Protein AF-A0A3A4QVK7-F1 (afdb_monomer_lite)

pLDDT: mean 78.07, std 8.43, range [49.94, 90.62]

Sequence (142 aa):
MSSNQKKLEADNVTIEERYRFVTSQLSYFNEKTIEAFNLYIKLITAIAGGVIWLRLQIDWGTVWIQIRGIVVALILLVGFASILLVIFNLSSWWGFRKAESFLLKGKIPPPVFPKSARQELLIMLVIATSAIGASILVWNLK

Radius of gyration: 23.12 Å; chains: 1; bounding box: 49×28×76 Å

Secondary structure (DSSP, 8-state):
--HHHHHHHHHHHHHHHHHHHHHHHHHHHHHHHHHHHHHHHHHHHHHHHHHHHHHHHS-HHHHHHHHHHHHHHHHHHHHHHHHHHHHHHHHHHHHHHHHHHHHTTT-PPP----HHHHHHHHHHHHHHHHHHHHHHHHHS--

Foldseek 3Di:
DDPVVVVVVVVVVVLVVVLVVLVVVLVVLLVVLVVLLVVLVVLVVVLVVVLVVCVVPDPSVVVCLVCLVVSLVVLVVSLVVSLVSLVVSVVSVVVNVVSVCVVVVNPDDDDDPDPSNVVSVVSNVVSVVVSVVSVVVNVVPD

Structure (mmCIF, N/CA/C/O backbone):
data_AF-A0A3A4QVK7-F1
#
_entry.id   AF-A0A3A4QVK7-F1
#
loop_
_atom_site.group_PDB
_atom_site.id
_atom_site.type_symbol
_atom_site.label_atom_id
_atom_site.label_alt_id
_atom_site.label_comp_id
_atom_site.label_asym_id
_atom_site.label_entity_id
_atom_site.label_seq_id
_atom_site.pdbx_PDB_ins_code
_atom_site.Cartn_x
_atom_site.Cartn_y
_atom_site.Cartn_z
_atom_site.occupancy
_atom_site.B_iso_or_equiv
_atom_site.auth_seq_id
_atom_site.auth_comp_id
_atom_site.auth_asym_id
_atom_site.auth_atom_id
_atom_site.pdbx_PDB_model_num
ATOM 1 N N . MET A 1 1 ? -20.475 -14.359 48.938 1.00 55.94 1 MET A N 1
ATOM 2 C CA . MET A 1 1 ? -20.367 -13.726 47.605 1.00 55.94 1 MET A CA 1
ATOM 3 C C . MET A 1 1 ? -21.500 -14.268 46.743 1.00 55.94 1 MET A C 1
ATOM 5 O O . MET A 1 1 ? -21.595 -15.481 46.596 1.00 55.94 1 MET A O 1
ATOM 9 N N . SER A 1 2 ? -22.430 -13.414 46.307 1.00 72.62 2 SER A N 1
ATOM 10 C CA . SER A 1 2 ? -23.661 -13.839 45.614 1.00 72.62 2 SER A CA 1
ATOM 11 C C . SER A 1 2 ? -23.352 -14.378 44.210 1.00 72.62 2 SER A C 1
ATOM 13 O O . SER A 1 2 ? -22.445 -13.873 43.549 1.00 72.62 2 SER A O 1
ATOM 15 N N . SER A 1 3 ? -24.110 -15.371 43.730 1.00 74.50 3 SER A N 1
ATOM 16 C CA . SER A 1 3 ? -23.972 -15.942 42.374 1.00 74.50 3 SER A CA 1
ATOM 17 C C . SER A 1 3 ? -24.025 -14.862 41.271 1.00 74.50 3 SER A C 1
ATOM 19 O O . SER A 1 3 ? -23.295 -14.947 40.283 1.00 74.50 3 SER A O 1
ATOM 21 N N . ASN A 1 4 ? -24.772 -13.775 41.501 1.00 74.38 4 ASN A N 1
ATOM 22 C CA . ASN A 1 4 ? -24.842 -12.631 40.589 1.00 74.38 4 ASN A CA 1
ATOM 23 C C . ASN A 1 4 ? -23.542 -11.814 40.521 1.00 74.38 4 ASN A C 1
ATOM 25 O O . ASN A 1 4 ? -23.218 -11.293 39.458 1.00 74.38 4 ASN A O 1
ATOM 29 N N . GLN A 1 5 ? -22.770 -11.723 41.611 1.00 69.56 5 GLN A N 1
ATOM 30 C CA . GLN A 1 5 ? -21.495 -10.995 41.606 1.00 69.56 5 GLN A CA 1
ATOM 31 C C . GLN A 1 5 ? -20.435 -11.730 40.785 1.00 69.56 5 GLN A C 1
ATOM 33 O O . GLN A 1 5 ? -19.795 -11.104 39.953 1.00 69.56 5 GLN A O 1
ATOM 38 N N . LYS A 1 6 ? -20.327 -13.060 40.925 1.00 69.31 6 LYS A N 1
ATOM 39 C CA . LYS A 1 6 ? -19.398 -13.869 40.113 1.00 69.31 6 LYS A CA 1
ATOM 40 C C . LYS A 1 6 ? -19.693 -13.782 38.615 1.00 69.31 6 LYS A C 1
ATOM 42 O O . LYS A 1 6 ? -18.770 -13.782 37.810 1.00 69.31 6 LYS A O 1
ATOM 47 N N . LYS A 1 7 ? -20.974 -13.713 38.239 1.00 69.31 7 LYS A N 1
ATOM 48 C CA . LYS A 1 7 ? -21.382 -13.624 36.832 1.00 69.31 7 LYS A CA 1
ATOM 49 C C . LYS A 1 7 ? -21.047 -12.258 36.225 1.00 69.31 7 LYS A C 1
ATOM 51 O O . LYS A 1 7 ? -20.555 -12.212 35.109 1.00 69.31 7 LYS A O 1
ATOM 56 N N . LEU A 1 8 ? -21.256 -11.176 36.981 1.00 68.75 8 LEU A N 1
ATOM 57 C CA . LEU A 1 8 ? -20.874 -9.813 36.589 1.00 68.75 8 LEU A CA 1
ATOM 58 C C . LEU A 1 8 ? -19.353 -9.645 36.466 1.00 68.75 8 LEU A C 1
ATOM 60 O O . LEU A 1 8 ? -18.881 -9.015 35.528 1.00 68.75 8 LEU A O 1
ATOM 64 N N . GLU A 1 9 ? -18.587 -10.229 37.388 1.00 68.94 9 GLU A N 1
ATOM 65 C CA . GLU A 1 9 ? -17.120 -10.205 37.352 1.00 68.94 9 GLU A CA 1
ATOM 66 C C . GLU A 1 9 ? -16.576 -10.955 36.127 1.00 68.94 9 GLU A C 1
ATOM 68 O O . GLU A 1 9 ? -15.736 -10.427 35.405 1.00 68.94 9 GLU A O 1
ATOM 73 N N . ALA A 1 10 ? -17.117 -12.144 35.830 1.00 66.94 10 ALA A N 1
ATOM 74 C CA . ALA A 1 10 ? -16.733 -12.925 34.653 1.00 66.94 10 ALA A CA 1
ATOM 75 C C . ALA A 1 10 ? -17.079 -12.220 33.327 1.00 66.94 10 ALA A C 1
ATOM 77 O O . ALA A 1 10 ? -16.282 -12.254 32.386 1.00 66.94 10 ALA A O 1
ATOM 78 N N . ASP A 1 11 ? -18.236 -11.555 33.250 1.00 69.62 11 ASP A N 1
ATOM 79 C CA . ASP A 1 11 ? -18.639 -10.794 32.059 1.00 69.62 11 ASP A CA 1
ATOM 80 C C . ASP A 1 11 ? -17.706 -9.595 31.828 1.00 69.62 11 ASP A C 1
ATOM 82 O O . ASP A 1 11 ? -17.239 -9.377 30.711 1.00 69.62 11 ASP A O 1
ATOM 86 N N . ASN A 1 12 ? -17.361 -8.862 32.893 1.00 67.94 12 ASN A N 1
ATOM 87 C CA . ASN A 1 12 ? -16.456 -7.714 32.815 1.00 67.94 12 ASN A CA 1
ATOM 88 C C . ASN A 1 12 ? -15.038 -8.119 32.382 1.00 67.94 12 ASN A C 1
ATOM 90 O O . ASN A 1 12 ? -14.474 -7.475 31.501 1.00 67.94 12 ASN A O 1
ATOM 94 N N . VAL A 1 13 ? -14.493 -9.219 32.918 1.00 69.94 13 VAL A N 1
ATOM 95 C CA . VAL A 1 13 ? -13.175 -9.744 32.507 1.00 69.94 13 VAL A CA 1
ATOM 96 C C . VAL A 1 13 ? -13.178 -10.133 31.023 1.00 69.94 13 VAL A C 1
ATOM 98 O O . VAL A 1 13 ? -12.285 -9.740 30.276 1.00 69.94 13 VAL A O 1
ATOM 101 N N . THR A 1 14 ? -14.226 -10.816 30.553 1.00 78.44 14 THR A N 1
ATOM 102 C CA . THR A 1 14 ? -14.351 -11.241 29.142 1.00 78.44 14 THR A CA 1
ATOM 103 C C . THR A 1 14 ? -14.422 -10.045 28.181 1.00 78.44 14 THR A C 1
ATOM 105 O O . THR A 1 14 ? -13.926 -10.072 27.050 1.00 78.44 14 THR A O 1
ATOM 108 N N . ILE A 1 15 ? -15.068 -8.973 28.625 1.00 72.38 15 ILE A N 1
ATOM 109 C CA . ILE A 1 15 ? -15.226 -7.726 27.887 1.00 72.38 15 ILE A CA 1
ATOM 110 C C . ILE A 1 15 ? -13.908 -6.940 27.821 1.00 72.38 15 ILE A C 1
ATOM 112 O O . ILE A 1 15 ? -13.535 -6.465 26.744 1.00 72.38 15 ILE A O 1
ATOM 116 N N . GLU A 1 16 ? -13.194 -6.817 28.941 1.00 73.44 16 GLU A N 1
ATOM 117 C CA . GLU A 1 16 ? -11.883 -6.164 29.005 1.00 73.44 16 GLU A CA 1
ATOM 118 C C . GLU A 1 16 ? -10.853 -6.893 28.136 1.00 73.44 16 GLU A C 1
ATOM 120 O O . GLU A 1 16 ? -10.114 -6.256 27.383 1.00 73.44 16 GLU A O 1
ATOM 125 N N . GLU A 1 17 ? -10.850 -8.228 28.158 1.00 74.81 17 GLU A N 1
ATOM 126 C CA . GLU A 1 17 ? -9.995 -9.047 27.297 1.00 74.81 17 GLU A CA 1
ATOM 127 C C . GLU A 1 17 ? -10.281 -8.812 25.810 1.00 74.81 17 GLU A C 1
ATOM 129 O O . GLU A 1 17 ? -9.350 -8.616 25.023 1.00 74.81 17 GLU A O 1
ATOM 134 N N . ARG A 1 18 ? -11.560 -8.745 25.411 1.00 69.19 18 ARG A N 1
ATOM 135 C CA . ARG A 1 18 ? -11.945 -8.394 24.033 1.00 69.19 18 ARG A CA 1
ATOM 136 C C . ARG A 1 18 ? -11.486 -6.992 23.655 1.00 69.19 18 ARG A C 1
ATOM 138 O O . ARG A 1 18 ? -10.977 -6.798 22.554 1.00 69.19 18 ARG A O 1
ATOM 145 N N . TYR A 1 19 ? -11.641 -6.018 24.545 1.00 70.19 19 TYR A N 1
ATOM 146 C CA . TYR A 1 19 ? -11.207 -4.647 24.290 1.00 70.19 19 TYR A CA 1
ATOM 147 C C . TYR A 1 19 ? -9.682 -4.557 24.132 1.00 70.19 19 TYR A C 1
ATOM 149 O O . TYR A 1 19 ? -9.177 -3.922 23.200 1.00 70.19 19 TYR A O 1
ATOM 157 N N . ARG A 1 20 ? -8.935 -5.261 24.988 1.00 75.94 20 ARG A N 1
ATOM 158 C CA . ARG A 1 20 ? -7.473 -5.356 24.921 1.00 75.94 20 ARG A CA 1
ATOM 159 C C . ARG A 1 20 ? -6.997 -6.054 23.647 1.00 75.94 20 ARG A C 1
ATOM 161 O O . ARG A 1 20 ? -6.016 -5.627 23.048 1.00 75.94 20 ARG A O 1
ATOM 168 N N . PHE A 1 21 ? -7.707 -7.090 23.206 1.00 75.06 21 PHE A N 1
ATOM 169 C CA . PHE A 1 21 ? -7.428 -7.777 21.946 1.00 75.06 21 PHE A CA 1
ATOM 170 C C . PHE A 1 21 ? -7.651 -6.868 20.729 1.00 75.06 21 PHE A C 1
ATOM 172 O O . PHE A 1 21 ? -6.820 -6.812 19.829 1.00 75.06 21 PHE A O 1
ATOM 179 N N . VAL A 1 22 ? -8.751 -6.114 20.694 1.00 70.56 22 VAL A N 1
ATOM 180 C CA . VAL A 1 22 ? -9.041 -5.233 19.552 1.00 70.56 22 VAL A CA 1
ATOM 181 C C . VAL A 1 22 ? -8.072 -4.046 19.495 1.00 70.56 22 VAL A C 1
ATOM 183 O O . VAL A 1 22 ? -7.611 -3.674 18.417 1.00 70.56 22 VAL A O 1
ATOM 186 N N . THR A 1 23 ? -7.720 -3.467 20.644 1.00 76.44 23 THR A N 1
ATOM 187 C CA . THR A 1 23 ? -6.739 -2.369 20.714 1.00 76.44 23 THR A CA 1
ATOM 188 C C . THR A 1 23 ? -5.327 -2.820 20.338 1.00 76.44 23 THR A C 1
ATOM 190 O O . THR A 1 23 ? -4.635 -2.092 19.625 1.00 76.44 23 THR A O 1
ATOM 193 N N . SER A 1 24 ? -4.908 -4.027 20.735 1.00 77.12 24 SER A N 1
ATOM 194 C CA . SER A 1 24 ? -3.615 -4.583 20.316 1.00 77.12 24 SER A CA 1
ATOM 195 C C . SER A 1 24 ? -3.570 -4.878 18.815 1.00 77.12 24 SER A C 1
ATOM 197 O O . SER A 1 24 ? -2.570 -4.559 18.170 1.00 77.12 24 SER A O 1
ATOM 199 N N . GLN A 1 25 ? -4.660 -5.390 18.228 1.00 75.69 25 GLN A N 1
ATOM 200 C CA . GLN A 1 25 ? -4.759 -5.561 16.776 1.00 75.69 25 GLN A CA 1
ATOM 201 C C . GLN A 1 25 ? -4.673 -4.230 16.025 1.00 75.69 25 GLN A C 1
ATOM 203 O O . GLN A 1 25 ? -3.967 -4.147 15.024 1.00 75.69 25 GLN A O 1
ATOM 208 N N . LEU A 1 26 ? -5.331 -3.177 16.517 1.00 75.44 26 LEU A N 1
ATOM 209 C CA . LEU A 1 26 ? -5.270 -1.854 15.893 1.00 75.44 26 LEU A CA 1
ATOM 210 C C . LEU A 1 26 ? -3.843 -1.279 15.903 1.00 75.44 26 LEU A C 1
ATOM 212 O O . LEU A 1 26 ? -3.387 -0.755 14.890 1.00 75.44 26 LEU A O 1
ATOM 216 N N . SER A 1 27 ? -3.117 -1.413 17.020 1.00 79.94 27 SER A N 1
ATOM 217 C CA . SER A 1 27 ? -1.709 -0.990 17.100 1.00 79.94 27 SER A CA 1
ATOM 218 C C . SER A 1 27 ? -0.838 -1.769 16.116 1.00 79.94 27 SER A C 1
ATOM 220 O O . SER A 1 27 ? -0.073 -1.175 15.358 1.00 79.94 27 SER A O 1
ATOM 222 N N . TYR A 1 28 ? -1.010 -3.093 16.076 1.00 79.50 28 TYR A N 1
ATOM 223 C CA . TYR A 1 28 ? -0.270 -3.975 15.179 1.00 79.50 28 TYR A CA 1
ATOM 224 C C . TYR A 1 28 ? -0.499 -3.630 13.700 1.00 79.50 28 TYR A C 1
ATOM 226 O O . TYR A 1 28 ? 0.457 -3.502 12.934 1.00 79.50 28 TYR A O 1
ATOM 234 N N . PHE A 1 29 ? -1.754 -3.441 13.280 1.00 76.00 29 PHE A N 1
ATOM 235 C CA . PHE A 1 29 ? -2.068 -3.103 11.891 1.00 76.00 29 PHE A CA 1
ATOM 236 C C . PHE A 1 29 ? -1.598 -1.701 11.505 1.00 76.00 29 PHE A C 1
ATOM 238 O O . PHE A 1 29 ? -1.137 -1.507 10.378 1.00 76.00 29 PHE A O 1
ATOM 245 N N . ASN A 1 30 ? -1.637 -0.740 12.428 1.00 80.75 30 ASN A N 1
ATOM 246 C CA . ASN A 1 30 ? -1.101 0.594 12.185 1.00 80.75 30 ASN A CA 1
ATOM 247 C C . ASN A 1 30 ? 0.425 0.563 11.973 1.00 80.75 30 ASN A C 1
ATOM 249 O O . ASN A 1 30 ? 0.926 1.129 11.002 1.00 80.75 30 ASN A O 1
ATOM 253 N N . GLU A 1 31 ? 1.164 -0.165 12.816 1.00 83.88 31 GLU A N 1
ATOM 254 C CA . GLU A 1 31 ? 2.609 -0.373 12.638 1.00 83.88 31 GLU A CA 1
ATOM 255 C C . GLU A 1 31 ? 2.923 -1.051 11.300 1.00 83.88 31 GLU A C 1
ATOM 257 O O . GLU A 1 31 ? 3.780 -0.580 10.548 1.00 83.88 31 GLU A O 1
ATOM 262 N N . LYS A 1 32 ? 2.174 -2.103 10.947 1.00 80.69 32 LYS A N 1
ATOM 263 C CA . LYS A 1 32 ? 2.338 -2.803 9.666 1.00 80.69 32 LYS A CA 1
ATOM 264 C C . LYS A 1 32 ? 1.997 -1.932 8.462 1.00 80.69 32 LYS A C 1
ATOM 266 O O . LYS A 1 32 ? 2.647 -2.055 7.427 1.00 80.69 32 LYS A O 1
ATOM 271 N N . THR A 1 33 ? 1.034 -1.024 8.594 1.00 80.50 33 THR A N 1
ATOM 272 C CA . THR A 1 33 ? 0.688 -0.060 7.542 1.00 80.50 33 THR A CA 1
ATOM 273 C C . THR A 1 33 ? 1.838 0.918 7.297 1.00 80.50 33 THR A C 1
ATOM 275 O O . THR A 1 33 ? 2.220 1.136 6.147 1.00 80.50 33 THR A O 1
ATOM 278 N N . ILE A 1 34 ? 2.443 1.459 8.360 1.00 84.12 34 ILE A N 1
ATOM 279 C CA . ILE A 1 34 ? 3.607 2.356 8.259 1.00 84.12 34 ILE A CA 1
ATOM 280 C C . ILE A 1 34 ? 4.810 1.619 7.658 1.00 84.12 34 ILE A C 1
ATOM 282 O O . ILE A 1 34 ? 5.482 2.143 6.769 1.00 84.12 34 ILE A O 1
ATOM 286 N N . GLU A 1 35 ? 5.076 0.392 8.110 1.00 85.56 35 GLU A N 1
ATOM 287 C CA . GLU A 1 35 ? 6.150 -0.450 7.578 1.00 85.56 35 GLU A CA 1
ATOM 288 C C . GLU A 1 35 ? 5.958 -0.726 6.078 1.00 85.56 35 GLU A C 1
ATOM 290 O O . GLU A 1 35 ? 6.876 -0.504 5.285 1.00 85.56 35 GLU A O 1
ATOM 295 N N . ALA A 1 36 ? 4.751 -1.126 5.669 1.00 80.44 36 ALA A N 1
ATOM 296 C CA . ALA A 1 36 ? 4.420 -1.375 4.271 1.00 80.44 36 ALA A CA 1
ATOM 297 C C . ALA A 1 36 ? 4.546 -0.109 3.413 1.00 80.44 36 ALA A C 1
ATOM 299 O O . ALA A 1 36 ? 5.084 -0.168 2.309 1.00 80.44 36 ALA A O 1
ATOM 300 N N . PHE A 1 37 ? 4.113 1.048 3.921 1.00 80.81 37 PHE A N 1
ATOM 301 C CA . PHE A 1 37 ? 4.260 2.319 3.213 1.00 80.81 37 PHE A CA 1
ATOM 302 C C . PHE A 1 37 ? 5.731 2.733 3.057 1.00 80.81 37 PHE A C 1
ATOM 304 O O . PHE A 1 37 ? 6.147 3.181 1.989 1.00 80.81 37 PHE A O 1
ATOM 311 N N . ASN A 1 38 ? 6.560 2.508 4.077 1.00 86.94 38 ASN A N 1
ATOM 312 C CA . ASN A 1 38 ? 8.001 2.740 3.982 1.00 86.94 38 ASN A CA 1
ATOM 313 C C . ASN A 1 38 ? 8.665 1.823 2.947 1.00 86.94 38 ASN A C 1
ATOM 315 O O . ASN A 1 38 ? 9.516 2.275 2.179 1.00 86.94 38 ASN A O 1
ATOM 319 N N . LEU A 1 39 ? 8.282 0.543 2.900 1.00 84.31 39 LEU A N 1
ATOM 320 C CA . LEU A 1 39 ? 8.750 -0.389 1.870 1.00 84.31 39 LEU A CA 1
ATOM 321 C C . LEU A 1 39 ? 8.297 0.045 0.471 1.00 84.31 39 LEU A C 1
ATOM 323 O O . LEU A 1 39 ? 9.094 -0.005 -0.463 1.00 84.31 39 LEU A O 1
ATOM 327 N N . TYR A 1 40 ? 7.067 0.544 0.339 1.00 82.12 40 TYR A N 1
ATOM 328 C CA . TYR A 1 40 ? 6.542 1.094 -0.909 1.00 82.12 40 TYR A CA 1
ATOM 329 C C . TYR A 1 40 ? 7.370 2.286 -1.412 1.00 82.12 40 TYR A C 1
ATOM 331 O O . TYR A 1 40 ? 7.820 2.285 -2.558 1.00 82.12 40 TYR A O 1
ATOM 339 N N . ILE A 1 41 ? 7.654 3.268 -0.547 1.00 86.44 41 ILE A N 1
ATOM 340 C CA . ILE A 1 41 ? 8.494 4.428 -0.894 1.00 86.44 41 ILE A CA 1
ATOM 341 C C . ILE A 1 41 ? 9.903 3.987 -1.297 1.00 86.44 41 ILE A C 1
ATOM 343 O O . ILE A 1 41 ? 10.445 4.489 -2.286 1.00 86.44 41 ILE A O 1
ATOM 347 N N . LYS A 1 42 ? 10.501 3.044 -0.557 1.00 89.56 42 LYS A N 1
ATOM 348 C CA . LYS A 1 42 ? 11.827 2.499 -0.879 1.00 89.56 42 LYS A CA 1
ATOM 349 C C . LYS A 1 42 ? 11.831 1.829 -2.249 1.00 89.56 42 LYS A C 1
ATOM 351 O O . LYS A 1 42 ? 12.735 2.092 -3.037 1.00 89.56 42 LYS A O 1
ATOM 356 N N . LEU A 1 43 ? 10.815 1.018 -2.550 1.00 86.50 43 LEU A N 1
ATOM 357 C CA . LEU A 1 43 ? 10.685 0.347 -3.839 1.00 86.50 43 LEU A CA 1
ATOM 358 C C . LEU A 1 43 ? 10.532 1.353 -4.983 1.00 86.50 43 LEU A C 1
ATOM 360 O O . LEU A 1 43 ? 11.269 1.263 -5.960 1.00 86.50 43 LEU A O 1
ATOM 364 N N . ILE A 1 44 ? 9.631 2.333 -4.858 1.00 85.31 44 ILE A N 1
ATOM 365 C CA . ILE A 1 44 ? 9.449 3.368 -5.887 1.00 85.31 44 ILE A CA 1
ATOM 366 C C . ILE A 1 44 ? 10.737 4.154 -6.102 1.00 85.31 44 ILE A C 1
ATOM 368 O O . ILE A 1 44 ? 11.138 4.361 -7.244 1.00 85.31 44 ILE A O 1
ATOM 372 N N . THR A 1 45 ? 11.403 4.570 -5.025 1.00 90.62 45 THR A N 1
ATOM 373 C CA . THR A 1 45 ? 12.661 5.324 -5.116 1.00 90.62 45 THR A CA 1
ATOM 374 C C . THR A 1 45 ? 13.751 4.497 -5.797 1.00 90.62 45 THR A C 1
ATOM 376 O O . THR A 1 45 ? 14.459 5.012 -6.659 1.00 90.62 45 THR A O 1
ATOM 379 N N . ALA A 1 46 ? 13.858 3.205 -5.470 1.00 90.31 46 ALA A N 1
ATOM 380 C CA . ALA A 1 46 ? 14.808 2.293 -6.103 1.00 90.31 46 ALA A CA 1
ATOM 381 C C . ALA A 1 46 ? 14.503 2.082 -7.594 1.00 90.31 46 ALA A C 1
ATOM 383 O O . ALA A 1 46 ? 15.412 2.142 -8.419 1.00 90.31 46 ALA A O 1
ATOM 384 N N . ILE A 1 47 ? 13.229 1.895 -7.953 1.00 87.31 47 ILE A N 1
ATOM 385 C CA . ILE A 1 47 ? 12.780 1.786 -9.346 1.00 87.31 47 ILE A CA 1
ATOM 386 C C . ILE A 1 47 ? 13.100 3.074 -10.110 1.00 87.31 47 IL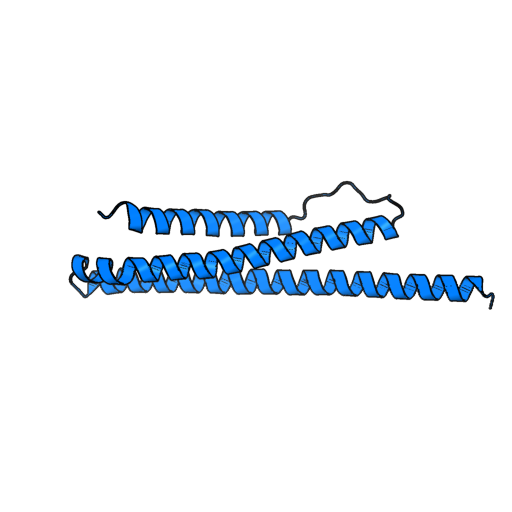E A C 1
ATOM 388 O O . ILE A 1 47 ? 13.690 3.011 -11.185 1.00 87.31 47 ILE A O 1
ATOM 392 N N . ALA A 1 48 ? 12.743 4.239 -9.564 1.00 86.38 48 ALA A N 1
ATOM 393 C CA . ALA A 1 48 ? 12.991 5.531 -10.196 1.00 86.38 48 ALA A CA 1
ATOM 394 C C . ALA A 1 48 ? 14.493 5.780 -10.390 1.00 86.38 48 ALA A C 1
ATOM 396 O O . ALA A 1 48 ? 14.918 6.148 -11.484 1.00 86.38 48 ALA A O 1
ATOM 397 N N . GLY A 1 49 ? 15.304 5.509 -9.363 1.00 89.25 49 GLY A N 1
ATOM 398 C CA . GLY A 1 49 ? 16.760 5.600 -9.440 1.00 89.25 49 GLY A CA 1
ATOM 399 C C . GLY A 1 49 ? 17.352 4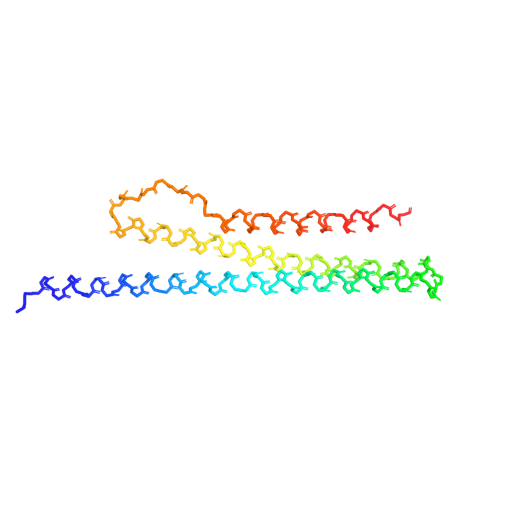.649 -10.482 1.00 89.25 49 GLY A C 1
ATOM 400 O O . GLY A 1 49 ? 18.166 5.074 -11.297 1.00 89.25 49 GLY A O 1
ATOM 401 N N . GLY A 1 50 ? 16.898 3.393 -10.517 1.00 87.25 50 GLY A N 1
ATOM 402 C CA . GLY A 1 50 ? 17.331 2.401 -11.505 1.00 87.25 50 GLY A CA 1
ATOM 403 C C . GLY A 1 50 ? 16.952 2.780 -12.938 1.00 87.25 50 GLY A C 1
ATOM 404 O O . GLY A 1 50 ? 17.763 2.642 -13.849 1.00 87.25 50 GLY A O 1
ATOM 405 N N . VAL A 1 51 ? 15.751 3.327 -13.138 1.00 84.44 51 VAL A N 1
ATOM 406 C CA . VAL A 1 51 ? 15.286 3.846 -14.432 1.00 84.44 51 VAL A CA 1
ATOM 407 C C . VAL A 1 51 ? 16.141 5.024 -14.901 1.00 84.44 51 VAL A C 1
ATOM 409 O O . VAL A 1 51 ? 16.592 5.031 -16.045 1.00 84.44 51 VAL A O 1
ATOM 412 N N . ILE A 1 52 ? 16.401 5.999 -14.025 1.00 86.62 52 ILE A N 1
ATOM 413 C CA . ILE A 1 52 ? 17.256 7.154 -14.339 1.00 86.62 52 ILE A CA 1
ATOM 414 C C . ILE A 1 52 ? 18.676 6.688 -14.669 1.00 86.62 52 ILE A C 1
ATOM 416 O O . ILE A 1 52 ? 19.254 7.137 -15.655 1.00 86.62 52 ILE A O 1
ATOM 420 N N . TRP A 1 53 ? 19.218 5.758 -13.882 1.00 87.94 53 TRP A N 1
ATOM 421 C CA . TRP A 1 53 ? 20.545 5.191 -14.100 1.00 87.94 53 TRP A CA 1
ATOM 422 C C . TRP A 1 53 ? 20.659 4.475 -15.451 1.00 87.94 53 TRP A C 1
ATOM 424 O O . TRP A 1 53 ? 21.576 4.751 -16.221 1.00 87.94 53 TRP A O 1
ATOM 434 N N . LEU A 1 54 ? 19.704 3.597 -15.777 1.00 83.81 54 LEU A N 1
ATOM 435 C CA . LEU A 1 54 ? 19.685 2.867 -17.048 1.00 83.81 54 LEU A CA 1
ATOM 436 C C . LEU A 1 54 ? 19.567 3.805 -18.250 1.00 83.81 54 LEU A C 1
ATOM 438 O O . LEU A 1 54 ? 20.217 3.574 -19.269 1.00 83.81 54 LEU A O 1
ATOM 442 N N . ARG A 1 55 ? 18.800 4.892 -18.116 1.00 81.81 55 ARG A N 1
ATOM 443 C CA . ARG A 1 55 ? 18.666 5.919 -19.155 1.00 81.81 55 ARG A CA 1
ATOM 444 C C . ARG A 1 55 ? 19.987 6.622 -19.489 1.00 81.81 55 ARG A C 1
ATOM 446 O O . ARG A 1 55 ? 20.119 7.130 -20.597 1.00 81.81 55 ARG A O 1
ATOM 453 N N . LEU A 1 56 ? 20.944 6.666 -18.560 1.00 84.81 56 LEU A N 1
ATOM 454 C CA . LEU A 1 56 ? 22.253 7.296 -18.770 1.00 84.81 56 LEU A CA 1
ATOM 455 C C . LEU A 1 56 ? 23.291 6.358 -19.406 1.00 84.81 56 LEU A C 1
ATOM 457 O O . LEU A 1 56 ? 24.302 6.838 -19.907 1.00 84.81 56 LEU A O 1
ATOM 461 N N . GLN A 1 57 ? 23.077 5.041 -19.353 1.00 78.88 57 GLN A N 1
ATOM 462 C CA . GLN A 1 57 ? 24.106 4.036 -19.655 1.00 78.88 57 GLN A CA 1
ATOM 463 C C . GLN A 1 57 ? 23.871 3.290 -20.976 1.00 78.88 57 GLN A C 1
ATOM 465 O O . GLN A 1 57 ? 24.830 2.873 -21.619 1.00 78.88 57 GLN A O 1
ATOM 470 N N . ILE A 1 58 ? 22.612 3.062 -21.362 1.00 77.81 58 ILE A N 1
ATOM 471 C CA . ILE A 1 58 ? 22.247 2.138 -22.449 1.00 77.81 58 ILE A CA 1
ATOM 472 C C . ILE A 1 58 ? 21.268 2.823 -23.406 1.00 77.81 58 ILE A C 1
ATOM 474 O O . ILE A 1 58 ? 20.588 3.778 -23.029 1.00 77.81 58 ILE A O 1
A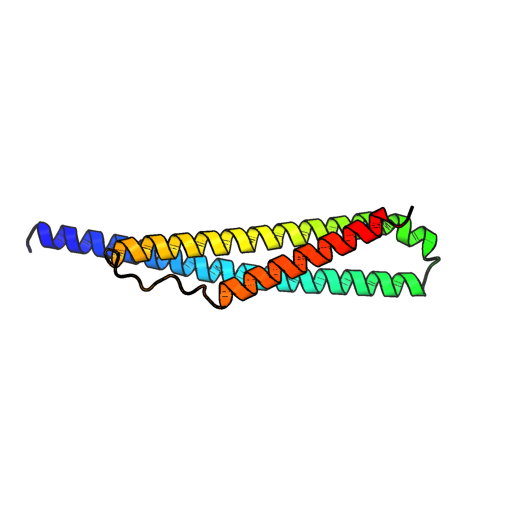TOM 478 N N . ASP A 1 59 ? 21.173 2.316 -24.640 1.00 81.38 59 ASP A N 1
ATOM 479 C CA . ASP A 1 59 ? 20.082 2.637 -25.558 1.00 81.38 59 ASP A CA 1
ATOM 480 C C . ASP A 1 59 ? 18.717 2.392 -24.887 1.00 81.38 59 ASP A C 1
ATOM 482 O O . ASP A 1 59 ? 18.221 1.266 -24.745 1.00 81.38 59 ASP A O 1
ATOM 486 N N . TRP A 1 60 ? 18.144 3.497 -24.415 1.00 79.25 60 TRP A N 1
ATOM 487 C CA . TRP A 1 60 ? 16.973 3.542 -23.554 1.00 79.25 60 TRP A CA 1
ATOM 488 C C . TRP A 1 60 ? 15.749 2.896 -24.204 1.00 79.25 60 TRP A C 1
ATOM 490 O O . TRP A 1 60 ? 14.943 2.280 -23.506 1.00 79.25 60 TRP A O 1
ATOM 500 N N . GLY A 1 61 ? 15.620 2.995 -25.532 1.00 76.31 61 GLY A N 1
ATOM 501 C CA . GLY A 1 61 ? 14.462 2.479 -26.261 1.00 76.31 61 GLY A CA 1
ATOM 502 C C . GLY A 1 61 ? 14.287 0.973 -26.077 1.00 76.31 61 GLY A C 1
ATOM 503 O O . GLY A 1 61 ? 13.205 0.511 -25.713 1.00 76.31 61 GLY A O 1
ATOM 504 N N . THR A 1 62 ? 15.368 0.212 -26.248 1.00 80.38 62 THR A N 1
ATOM 505 C CA . THR A 1 62 ? 15.333 -1.256 -26.197 1.00 80.38 62 THR A CA 1
ATOM 506 C C . THR A 1 62 ? 15.156 -1.773 -24.769 1.00 80.38 62 THR A C 1
ATOM 508 O O . THR A 1 62 ? 14.351 -2.673 -24.521 1.00 80.38 62 THR A O 1
ATOM 511 N N . VAL A 1 63 ? 15.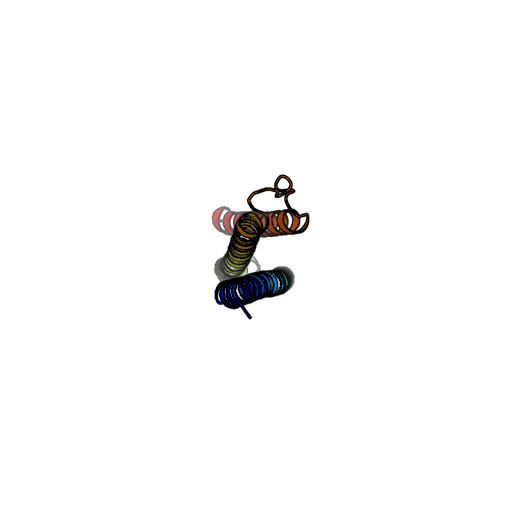861 -1.174 -23.804 1.00 82.12 63 VAL A N 1
ATOM 512 C CA . VAL A 1 63 ? 15.804 -1.593 -22.394 1.00 82.12 63 VAL A CA 1
ATOM 513 C C . VAL A 1 63 ? 14.449 -1.261 -21.775 1.00 82.12 63 VAL A C 1
ATOM 515 O O . VAL A 1 63 ? 13.865 -2.103 -21.093 1.00 82.12 63 VAL A O 1
ATOM 518 N N . TRP A 1 64 ? 13.907 -0.066 -22.037 1.00 82.62 64 TRP A N 1
ATOM 519 C CA . TRP A 1 64 ? 12.634 0.363 -21.458 1.00 82.62 64 TRP A CA 1
ATOM 520 C C . TRP A 1 64 ? 11.476 -0.562 -21.836 1.00 82.62 64 TRP A C 1
ATOM 522 O O . TRP A 1 64 ? 10.663 -0.915 -20.980 1.00 82.62 64 TRP A O 1
ATOM 532 N N . ILE A 1 65 ? 11.423 -1.014 -23.092 1.00 82.62 65 ILE A N 1
ATOM 533 C CA . ILE A 1 65 ? 10.386 -1.937 -23.575 1.00 82.62 65 ILE A CA 1
ATOM 534 C C . ILE A 1 65 ? 10.389 -3.249 -22.779 1.00 82.62 65 ILE A C 1
ATOM 536 O O . ILE A 1 65 ? 9.315 -3.773 -22.478 1.00 82.62 65 ILE A O 1
ATOM 540 N N . GLN A 1 66 ? 11.570 -3.747 -22.402 1.00 83.19 66 GLN A N 1
ATOM 541 C CA . GLN A 1 66 ? 11.721 -4.997 -21.655 1.00 83.19 66 GLN A CA 1
ATOM 542 C C . GLN A 1 66 ? 11.382 -4.835 -20.168 1.00 83.19 66 GLN A C 1
ATOM 544 O O . GLN A 1 66 ? 10.719 -5.695 -19.590 1.00 83.19 66 GLN A O 1
ATOM 549 N N . ILE A 1 67 ? 11.794 -3.727 -19.540 1.00 84.81 67 ILE A N 1
ATOM 550 C CA . ILE A 1 67 ? 11.655 -3.557 -18.083 1.00 84.81 67 ILE A CA 1
ATOM 551 C C . ILE A 1 67 ? 10.327 -2.924 -17.655 1.00 84.81 67 ILE A C 1
ATOM 553 O O . ILE A 1 67 ? 9.883 -3.164 -16.531 1.00 84.81 67 ILE A O 1
ATOM 557 N N . ARG A 1 68 ? 9.659 -2.141 -18.520 1.00 84.00 68 ARG A N 1
ATOM 558 C CA . ARG A 1 68 ? 8.455 -1.369 -18.148 1.00 84.00 68 ARG A CA 1
ATOM 559 C C . ARG A 1 68 ? 7.341 -2.235 -17.562 1.00 84.00 68 ARG A C 1
ATOM 561 O O . ARG A 1 68 ? 6.709 -1.839 -16.589 1.00 84.00 68 ARG A O 1
ATOM 568 N N . GLY A 1 69 ? 7.127 -3.432 -18.114 1.00 85.25 69 GLY A N 1
ATOM 569 C CA . GLY A 1 69 ? 6.090 -4.350 -17.638 1.00 85.25 69 GLY A CA 1
ATOM 570 C C . GLY A 1 69 ? 6.368 -4.848 -16.221 1.00 85.25 69 GLY A C 1
ATOM 571 O O . GLY A 1 69 ? 5.476 -4.839 -15.378 1.00 85.25 69 GLY A O 1
ATOM 572 N N . ILE A 1 70 ? 7.624 -5.205 -15.940 1.00 86.75 70 ILE A N 1
ATOM 573 C CA . ILE A 1 70 ? 8.065 -5.671 -14.618 1.00 86.75 70 ILE A CA 1
ATOM 574 C C . ILE A 1 70 ? 7.973 -4.535 -13.595 1.00 86.75 70 ILE A C 1
ATOM 576 O O . ILE A 1 70 ? 7.472 -4.741 -12.493 1.00 86.75 70 ILE A O 1
ATOM 580 N N . VAL A 1 71 ? 8.398 -3.326 -13.973 1.00 85.88 71 VAL A N 1
ATOM 581 C CA . VAL A 1 71 ? 8.298 -2.131 -13.124 1.00 85.88 71 VAL A CA 1
ATOM 582 C C . VAL A 1 71 ? 6.850 -1.879 -12.703 1.00 85.88 71 VAL A C 1
ATOM 584 O O . VAL A 1 71 ? 6.575 -1.714 -11.515 1.00 85.88 71 VAL A O 1
ATOM 587 N N . VAL A 1 72 ? 5.912 -1.900 -13.651 1.00 86.75 72 VAL A N 1
ATOM 588 C CA . VAL A 1 72 ? 4.492 -1.692 -13.340 1.00 86.75 72 VAL A CA 1
ATOM 589 C C . VAL A 1 72 ? 3.914 -2.841 -12.524 1.00 86.75 72 VAL A C 1
ATOM 591 O O . VAL A 1 72 ? 3.209 -2.582 -11.553 1.00 86.75 72 VAL A O 1
ATOM 594 N N . ALA A 1 73 ? 4.250 -4.092 -12.844 1.00 87.12 73 ALA A N 1
ATOM 595 C CA . ALA A 1 73 ? 3.800 -5.246 -12.069 1.00 87.12 73 ALA A CA 1
ATOM 596 C C . ALA A 1 73 ? 4.244 -5.162 -10.598 1.00 87.12 73 ALA A C 1
ATOM 598 O O . ALA A 1 73 ? 3.442 -5.423 -9.704 1.00 87.12 73 ALA A O 1
ATOM 599 N N . LEU A 1 74 ? 5.485 -4.737 -10.334 1.00 85.31 74 LEU A N 1
ATOM 600 C CA . LEU A 1 74 ? 6.000 -4.548 -8.976 1.00 85.31 74 LEU A CA 1
ATOM 601 C C . LEU A 1 74 ? 5.275 -3.422 -8.229 1.00 85.31 74 LEU A C 1
ATOM 603 O O . LEU A 1 74 ? 4.892 -3.608 -7.074 1.00 85.31 74 LEU A O 1
ATOM 607 N N . ILE A 1 75 ? 5.049 -2.278 -8.883 1.00 86.00 75 ILE A N 1
ATOM 608 C CA . ILE A 1 75 ? 4.305 -1.155 -8.289 1.00 86.00 75 ILE A CA 1
ATOM 609 C C . ILE A 1 75 ? 2.873 -1.584 -7.950 1.00 86.00 75 ILE A C 1
ATOM 611 O O . ILE A 1 75 ? 2.401 -1.310 -6.848 1.00 86.00 75 ILE A O 1
ATOM 615 N N . LEU A 1 76 ? 2.197 -2.296 -8.859 1.00 87.31 76 LEU A N 1
ATOM 616 C CA . LEU A 1 76 ? 0.837 -2.791 -8.642 1.00 87.31 76 LEU A CA 1
ATOM 617 C C . LEU A 1 76 ? 0.770 -3.828 -7.521 1.00 87.31 76 LEU A C 1
ATOM 619 O O . LEU A 1 76 ? -0.116 -3.737 -6.676 1.00 87.31 76 LEU A O 1
ATOM 623 N N . LEU A 1 77 ? 1.701 -4.785 -7.481 1.00 85.62 77 LEU A N 1
ATOM 624 C CA . LEU A 1 77 ? 1.739 -5.827 -6.455 1.00 85.62 77 LEU A CA 1
ATOM 625 C C . LEU A 1 77 ? 1.886 -5.222 -5.055 1.00 85.62 77 LEU A C 1
ATOM 627 O O . LEU A 1 77 ? 1.103 -5.532 -4.155 1.00 85.62 77 LEU A O 1
ATOM 631 N N . VAL A 1 78 ? 2.876 -4.343 -4.869 1.00 83.06 78 VAL A N 1
ATOM 632 C CA . VAL A 1 78 ? 3.127 -3.735 -3.557 1.00 83.06 78 VAL A CA 1
ATOM 633 C C . VAL A 1 78 ? 2.041 -2.724 -3.213 1.00 83.06 78 VAL A C 1
ATOM 635 O O . VAL A 1 78 ? 1.564 -2.716 -2.081 1.00 83.06 78 VAL A O 1
ATOM 638 N N . GLY A 1 79 ? 1.575 -1.941 -4.188 1.00 84.62 79 GLY A N 1
ATOM 639 C CA . GLY A 1 79 ? 0.451 -1.034 -3.993 1.00 84.62 79 GLY A CA 1
ATOM 640 C C . GLY A 1 79 ? -0.812 -1.766 -3.535 1.00 84.62 79 GLY A C 1
ATOM 641 O O . GLY A 1 79 ? -1.443 -1.367 -2.558 1.00 84.62 79 GLY A O 1
ATOM 642 N N . PHE A 1 80 ? -1.146 -2.889 -4.171 1.00 86.81 80 PHE A N 1
ATOM 643 C CA . PHE A 1 80 ? -2.285 -3.718 -3.787 1.00 86.81 80 PHE A CA 1
ATOM 644 C C . PHE A 1 80 ? -2.143 -4.279 -2.365 1.00 86.81 80 PHE A C 1
ATOM 646 O O . PHE A 1 80 ? -3.076 -4.168 -1.569 1.00 86.81 80 PHE A O 1
ATOM 653 N N . ALA A 1 81 ? -0.970 -4.813 -2.009 1.00 83.69 81 ALA A N 1
ATOM 654 C CA . ALA A 1 81 ? -0.707 -5.311 -0.658 1.00 83.69 81 ALA A CA 1
ATOM 655 C C . ALA A 1 81 ? -0.855 -4.209 0.410 1.00 83.69 81 ALA A C 1
ATOM 657 O O . ALA A 1 81 ? -1.478 -4.429 1.450 1.00 83.69 81 ALA A O 1
ATOM 658 N N . SER A 1 82 ? -0.344 -3.005 0.140 1.00 82.19 82 SER A N 1
ATOM 659 C CA . SER A 1 82 ? -0.492 -1.849 1.030 1.00 82.19 82 SER A CA 1
ATOM 660 C C . SER A 1 82 ? -1.950 -1.393 1.167 1.00 82.19 82 SER A C 1
ATOM 662 O O . SER A 1 82 ? -2.384 -1.087 2.276 1.00 82.19 82 SER A O 1
ATOM 664 N N . ILE A 1 83 ? -2.734 -1.394 0.082 1.00 86.06 83 ILE A N 1
ATOM 665 C CA . ILE A 1 83 ? -4.169 -1.066 0.132 1.00 86.06 83 ILE A CA 1
ATOM 666 C C . ILE A 1 83 ? -4.931 -2.085 0.988 1.00 86.06 83 ILE A C 1
ATOM 668 O O . ILE A 1 83 ? -5.757 -1.687 1.809 1.00 86.06 83 ILE A O 1
ATOM 672 N N . LEU A 1 84 ? -4.642 -3.383 0.847 1.00 86.06 84 LEU A N 1
ATOM 673 C CA . LEU A 1 84 ? -5.269 -4.419 1.674 1.00 86.06 84 LEU A CA 1
ATOM 674 C C . LEU A 1 84 ? -4.995 -4.209 3.168 1.00 86.06 84 LEU A C 1
ATOM 676 O O . LEU A 1 84 ? -5.916 -4.326 3.974 1.00 86.06 84 LEU A O 1
ATOM 680 N N . LEU A 1 85 ? -3.762 -3.852 3.542 1.00 80.62 85 LEU A N 1
ATOM 681 C CA . LEU A 1 85 ? -3.413 -3.549 4.935 1.00 80.62 85 LEU A CA 1
ATOM 682 C C . LEU A 1 85 ? -4.208 -2.359 5.484 1.00 80.62 85 LEU A C 1
ATOM 684 O O . LEU A 1 85 ? -4.737 -2.445 6.591 1.00 80.62 85 LEU A O 1
ATOM 688 N N . VAL A 1 86 ? -4.368 -1.296 4.690 1.00 82.81 86 VAL A N 1
ATOM 689 C CA . VAL A 1 86 ? -5.206 -0.147 5.063 1.00 82.81 86 VAL A CA 1
ATOM 690 C C . VAL A 1 86 ? -6.667 -0.565 5.255 1.00 82.81 86 VAL A C 1
ATOM 692 O O . VAL A 1 86 ? -7.297 -0.181 6.238 1.00 82.81 86 VAL A O 1
ATOM 695 N N . ILE A 1 87 ? -7.217 -1.391 4.358 1.00 84.75 87 ILE A N 1
ATOM 696 C CA . ILE A 1 87 ? -8.596 -1.892 4.484 1.00 84.75 87 ILE A CA 1
ATOM 697 C C . ILE A 1 87 ? -8.763 -2.712 5.770 1.00 84.75 87 ILE A C 1
ATOM 699 O O . ILE A 1 87 ? -9.736 -2.511 6.500 1.00 84.75 87 ILE A O 1
ATOM 703 N N . PHE A 1 88 ? -7.818 -3.604 6.084 1.00 81.94 88 PHE A N 1
ATOM 704 C CA . PHE A 1 88 ? -7.857 -4.378 7.328 1.00 81.94 88 PHE A CA 1
ATOM 705 C C . PHE A 1 88 ? -7.759 -3.491 8.570 1.00 81.94 88 PHE A C 1
ATOM 707 O O . PHE A 1 88 ? -8.473 -3.728 9.549 1.00 81.94 88 PHE A O 1
ATOM 714 N N . ASN A 1 89 ? -6.945 -2.438 8.526 1.00 80.88 89 ASN A N 1
ATOM 715 C CA . ASN A 1 89 ? -6.840 -1.484 9.621 1.00 80.88 89 ASN A CA 1
ATOM 716 C C . ASN A 1 89 ? -8.154 -0.706 9.839 1.00 80.88 89 ASN A C 1
ATOM 718 O O . ASN A 1 89 ? -8.674 -0.664 10.957 1.00 80.88 89 ASN A O 1
ATOM 722 N N . LEU A 1 90 ? -8.771 -0.197 8.765 1.00 79.62 90 LEU A N 1
ATOM 723 C CA . LEU A 1 90 ? -10.077 0.474 8.818 1.00 79.62 90 LEU A CA 1
ATOM 724 C C . LEU A 1 90 ? -11.193 -0.456 9.318 1.00 79.62 90 LEU A C 1
ATOM 726 O O . LEU A 1 90 ? -12.034 -0.046 10.125 1.00 79.62 90 LEU A O 1
ATOM 730 N N . SER A 1 91 ? -11.188 -1.720 8.885 1.00 80.00 91 SER A N 1
ATOM 731 C CA . SER A 1 91 ? -12.126 -2.741 9.367 1.00 80.00 91 SER A CA 1
ATOM 732 C C . SER A 1 91 ? -11.943 -3.015 10.864 1.00 80.00 91 SER A C 1
ATOM 734 O O . SER A 1 91 ? -12.923 -3.168 11.597 1.00 80.00 91 SER A O 1
ATOM 736 N N . SER A 1 92 ? -10.697 -3.035 11.342 1.00 74.88 92 SER A N 1
ATOM 737 C CA . SER A 1 92 ? -10.375 -3.239 12.760 1.00 74.88 92 SER A CA 1
ATOM 738 C C . SER A 1 92 ? -10.840 -2.057 13.615 1.00 74.88 92 SER A C 1
ATOM 740 O O . SER A 1 92 ? -11.415 -2.252 14.687 1.00 74.88 92 SER A O 1
ATOM 742 N N . TRP A 1 93 ? -10.698 -0.828 13.107 1.00 76.31 93 TRP A N 1
ATOM 743 C CA . TRP A 1 93 ? -11.239 0.373 13.748 1.00 76.31 93 TRP A CA 1
ATOM 744 C C . TRP A 1 93 ? -12.773 0.348 13.856 1.00 76.31 93 TRP A C 1
ATOM 746 O O . TRP A 1 93 ? -13.337 0.676 14.903 1.00 76.31 93 TRP A O 1
ATOM 756 N N . TRP A 1 94 ? -13.472 -0.103 12.810 1.00 76.56 94 TRP A N 1
ATOM 757 C CA . TRP A 1 94 ? -14.923 -0.317 12.871 1.00 76.56 94 TRP A CA 1
ATOM 758 C C . TRP A 1 94 ? -15.308 -1.358 13.931 1.00 76.56 94 TRP A C 1
ATOM 760 O O . TRP A 1 94 ? -16.258 -1.150 14.691 1.00 76.56 94 TRP A O 1
ATOM 770 N N . GLY A 1 95 ? -14.547 -2.453 14.026 1.00 75.44 95 GLY A N 1
ATOM 771 C CA . GLY A 1 95 ? -14.709 -3.466 15.071 1.00 75.44 95 GLY A CA 1
ATOM 772 C C . GLY A 1 95 ? -14.560 -2.890 16.482 1.00 75.44 95 GLY A C 1
ATOM 773 O O . GLY A 1 95 ? -15.400 -3.157 17.344 1.00 75.44 95 GLY A O 1
ATOM 774 N N . PHE A 1 96 ? -13.558 -2.033 16.695 1.00 74.56 96 PHE A N 1
ATOM 775 C CA . PHE A 1 96 ? -13.349 -1.310 17.952 1.00 74.56 96 PHE A CA 1
ATOM 776 C C . PHE A 1 96 ? -14.561 -0.461 18.338 1.00 74.56 96 PHE A C 1
ATOM 778 O O . PHE A 1 96 ? -15.093 -0.608 19.437 1.00 74.56 96 PHE A O 1
ATOM 785 N N . ARG A 1 97 ? -15.061 0.371 17.418 1.00 74.00 97 ARG A N 1
ATOM 786 C CA . ARG A 1 97 ? -16.228 1.233 17.673 1.00 74.00 97 ARG A CA 1
ATOM 787 C C . ARG A 1 97 ? -17.485 0.429 17.984 1.00 74.00 97 ARG A C 1
ATOM 789 O O . ARG A 1 97 ? -18.275 0.821 18.841 1.00 74.00 97 ARG A O 1
ATOM 796 N N . LYS A 1 98 ? -17.663 -0.717 17.323 1.00 74.69 98 LYS A N 1
ATOM 797 C CA . LYS A 1 98 ? -18.770 -1.633 17.616 1.00 74.69 98 LYS A CA 1
ATOM 798 C C . LYS A 1 98 ? -18.650 -2.226 19.024 1.00 74.69 98 LYS A C 1
ATOM 800 O O . LYS A 1 98 ? -19.650 -2.264 19.737 1.00 74.69 98 LYS A O 1
ATOM 805 N N . ALA A 1 99 ? -17.458 -2.631 19.457 1.00 72.88 99 ALA A N 1
ATOM 806 C CA . ALA A 1 99 ? -17.238 -3.138 20.814 1.00 72.88 99 ALA A CA 1
ATOM 807 C C . ALA A 1 99 ? -17.429 -2.044 21.885 1.00 72.88 99 ALA A C 1
ATOM 809 O O . ALA A 1 99 ? -18.113 -2.262 22.883 1.00 72.88 99 ALA A O 1
ATOM 810 N N . GLU A 1 100 ? -16.915 -0.839 21.634 1.00 71.25 100 GLU A N 1
ATOM 811 C CA . GLU A 1 100 ? -17.092 0.344 22.486 1.00 71.25 100 GLU A CA 1
ATOM 812 C C . GLU A 1 100 ? -18.581 0.728 22.632 1.00 71.25 100 GLU A C 1
ATOM 814 O O . GLU A 1 100 ? -19.041 1.075 23.721 1.00 71.25 100 GLU A O 1
ATOM 819 N N . SER A 1 101 ? -19.372 0.579 21.558 1.00 73.69 101 SER A N 1
ATOM 820 C CA . SER A 1 101 ? -20.825 0.827 21.564 1.00 73.69 101 SER A CA 1
ATOM 821 C C . SER A 1 101 ? -21.597 -0.068 22.515 1.00 73.69 101 SER A C 1
ATOM 823 O O . SER A 1 101 ? -22.505 0.395 23.213 1.00 73.69 101 SER A O 1
ATOM 825 N N . PHE A 1 102 ? -21.207 -1.339 22.550 1.00 71.62 102 PHE A N 1
ATOM 826 C CA . PHE A 1 102 ? -21.818 -2.353 23.388 1.00 71.62 102 PHE A CA 1
ATOM 827 C C . PHE A 1 102 ? -21.513 -2.076 24.863 1.00 71.62 102 PHE A C 1
ATOM 829 O O . PHE A 1 102 ? -22.401 -2.135 25.710 1.00 71.62 102 PHE A O 1
ATOM 836 N N . LEU A 1 103 ? -20.274 -1.668 25.142 1.00 71.56 103 LEU A N 1
ATOM 837 C CA . LEU A 1 103 ? -19.786 -1.324 26.471 1.00 71.56 103 LEU A CA 1
ATOM 838 C C . LEU A 1 103 ? -20.453 -0.091 27.080 1.00 71.56 103 LEU A C 1
ATOM 840 O O . LEU A 1 103 ? -20.890 -0.109 28.229 1.00 71.56 103 LEU A O 1
ATOM 844 N N . LEU A 1 104 ? -20.572 0.978 26.296 1.00 72.25 104 LEU A N 1
ATOM 845 C CA . LEU A 1 104 ? -21.124 2.253 26.755 1.00 72.25 104 LEU A CA 1
ATOM 846 C C . LEU A 1 104 ? -22.657 2.316 26.669 1.00 72.25 104 LEU A C 1
ATOM 848 O O . LEU A 1 104 ? -23.234 3.395 26.830 1.00 72.25 104 LEU A O 1
ATOM 852 N N . LYS A 1 105 ? -23.333 1.187 26.394 1.00 72.19 105 LYS A N 1
ATOM 853 C CA . LYS A 1 105 ? -24.793 1.101 26.189 1.00 72.19 105 LYS A CA 1
ATOM 854 C C . LYS A 1 105 ? -25.310 2.176 25.219 1.00 72.19 105 LYS A C 1
ATOM 856 O O . LYS A 1 105 ? -26.343 2.797 25.456 1.00 72.19 105 LYS A O 1
ATOM 861 N N . GLY A 1 106 ? -24.555 2.442 24.153 1.00 64.00 106 GLY A N 1
ATOM 862 C CA . GLY A 1 106 ? -24.923 3.422 23.129 1.00 64.00 106 GLY A CA 1
ATOM 863 C C . GLY A 1 106 ? -24.647 4.896 23.459 1.00 64.00 106 GLY A C 1
ATOM 864 O O . GLY A 1 106 ? -24.899 5.738 22.603 1.00 64.00 106 GLY A O 1
ATOM 865 N N . LYS A 1 107 ? -24.072 5.247 24.621 1.00 61.91 107 LYS A N 1
ATOM 866 C CA . LYS A 1 107 ? -23.626 6.627 24.932 1.00 61.91 107 LYS A CA 1
ATOM 867 C C . LYS A 1 107 ? -22.285 6.987 24.280 1.00 61.91 107 LYS A C 1
ATOM 869 O O . LYS A 1 107 ? -21.428 7.609 24.905 1.00 61.91 107 LYS A O 1
ATOM 874 N N . ILE A 1 108 ? -22.064 6.572 23.038 1.00 61.72 108 ILE A N 1
ATOM 875 C CA . ILE A 1 108 ? -20.819 6.910 22.354 1.00 61.72 108 ILE A CA 1
ATOM 876 C C . ILE A 1 108 ? -20.957 8.303 21.733 1.00 61.72 108 ILE A C 1
ATOM 878 O O . ILE A 1 108 ? -21.951 8.547 21.043 1.00 61.72 108 ILE A O 1
ATOM 882 N N . PRO A 1 109 ? -19.973 9.204 21.896 1.00 61.62 109 PRO A N 1
ATOM 883 C CA . PRO A 1 109 ? -19.926 10.425 21.101 1.00 61.62 109 PRO A CA 1
ATOM 884 C C . PRO A 1 109 ? -19.926 10.090 19.596 1.00 61.62 109 PRO A C 1
ATOM 886 O O . PRO A 1 109 ? -19.398 9.035 19.202 1.00 61.62 109 PRO A O 1
ATOM 889 N N . PRO A 1 110 ? -20.514 10.963 18.750 1.00 59.12 110 PRO A N 1
ATOM 890 C CA . PRO A 1 110 ? -20.611 10.745 17.310 1.00 59.12 110 PRO A CA 1
ATOM 891 C C . PRO A 1 110 ? -19.230 10.416 16.731 1.00 59.12 110 PRO A C 1
ATOM 893 O O . PRO A 1 110 ? -18.232 10.951 17.218 1.00 59.12 110 PRO A O 1
ATOM 896 N N . PRO A 1 111 ? -19.144 9.510 15.738 1.00 58.06 111 PRO A N 1
ATOM 897 C CA . PRO A 1 111 ? -17.868 9.055 15.205 1.00 58.06 111 PRO A CA 1
ATOM 898 C C . PRO A 1 111 ? -17.091 10.243 14.637 1.00 58.06 111 PRO A C 1
ATOM 900 O O . PRO A 1 111 ? -17.349 10.710 13.530 1.00 58.06 111 PRO A O 1
ATOM 903 N N . VAL A 1 112 ? -16.120 10.735 15.402 1.00 59.09 112 VAL A N 1
ATOM 904 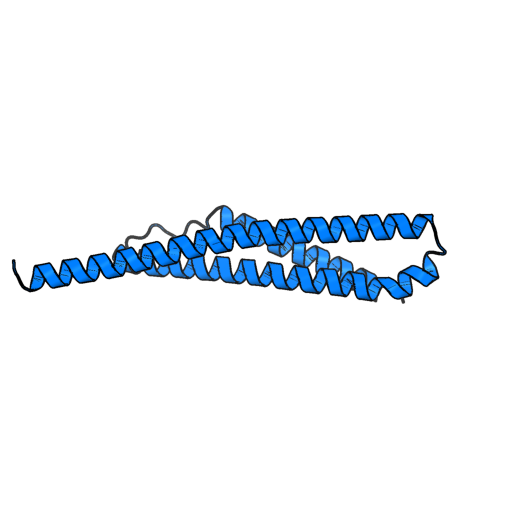C CA . VAL A 1 112 ? -15.126 11.667 14.887 1.00 59.09 112 VAL A CA 1
ATOM 905 C C . VAL A 1 112 ? -14.138 10.811 14.120 1.00 59.09 112 VAL A C 1
ATOM 907 O O . VAL A 1 112 ? -13.443 9.985 14.710 1.00 59.09 112 VAL A O 1
ATOM 910 N N . PHE A 1 113 ? -14.123 10.964 12.798 1.00 56.91 113 PHE A N 1
ATOM 911 C CA . PHE A 1 113 ? -13.177 10.266 11.933 1.00 56.91 113 PHE A CA 1
ATOM 912 C C . PHE A 1 113 ? -11.761 10.508 12.479 1.00 56.91 113 PHE A C 1
ATOM 914 O O . PHE A 1 113 ? -11.334 11.671 12.527 1.00 56.91 113 PHE A O 1
ATOM 921 N N . PRO A 1 114 ? -11.051 9.471 12.961 1.00 64.56 114 PRO A N 1
ATOM 922 C CA . PRO A 1 114 ? -9.772 9.679 13.612 1.00 64.56 114 PRO A CA 1
ATOM 923 C C . PRO A 1 114 ? -8.799 10.274 12.597 1.00 64.56 114 PRO A C 1
ATOM 925 O O . PRO A 1 114 ? -8.835 9.959 11.405 1.00 64.56 114 PRO A O 1
ATOM 928 N N . LYS A 1 115 ? -7.916 11.160 13.066 1.00 67.06 115 LYS A N 1
ATOM 929 C CA . LYS A 1 115 ? -6.901 11.778 12.200 1.00 67.06 115 LYS A CA 1
ATOM 930 C C . LYS A 1 115 ? -6.035 10.718 11.493 1.00 67.06 115 LYS A C 1
ATOM 932 O O . LYS A 1 115 ? -5.625 10.965 10.364 1.00 67.06 115 LYS A O 1
ATOM 937 N N . SER A 1 116 ? -5.842 9.541 12.101 1.00 65.50 116 SER A N 1
ATOM 938 C CA . SER A 1 116 ? -5.153 8.391 11.493 1.00 65.50 116 SER A CA 1
ATOM 939 C C . SER A 1 116 ? -5.881 7.844 10.260 1.00 65.50 116 SER A C 1
ATOM 941 O O . SER A 1 116 ? -5.261 7.676 9.218 1.00 65.50 116 SER A O 1
ATOM 943 N N . ALA A 1 117 ? -7.210 7.705 10.302 1.00 69.50 117 ALA A N 1
ATOM 944 C CA . ALA A 1 117 ? -7.981 7.232 9.151 1.00 69.50 117 ALA A CA 1
ATOM 945 C C . ALA A 1 117 ? -7.912 8.208 7.962 1.00 69.50 117 ALA A C 1
ATOM 947 O O . ALA A 1 117 ? -7.978 7.791 6.809 1.00 69.50 117 ALA A O 1
ATOM 948 N N . ARG A 1 118 ? -7.718 9.515 8.209 1.00 74.69 118 ARG A N 1
ATOM 949 C CA . ARG A 1 118 ? -7.429 10.478 7.128 1.00 74.69 118 ARG A CA 1
ATOM 950 C C . ARG A 1 118 ? -6.057 10.234 6.495 1.00 74.69 118 ARG A C 1
ATOM 952 O O . ARG A 1 118 ? -5.933 10.355 5.282 1.00 74.69 118 ARG A O 1
ATOM 959 N N . GLN A 1 119 ? -5.041 9.895 7.290 1.00 77.69 119 GLN A N 1
ATOM 960 C CA . GLN A 1 119 ? -3.706 9.560 6.779 1.00 77.69 119 GLN A CA 1
ATOM 961 C C . GLN A 1 119 ? -3.729 8.264 5.966 1.00 77.69 119 GLN A C 1
ATOM 963 O O . GLN A 1 119 ? -3.153 8.209 4.887 1.00 77.69 119 GLN A O 1
ATOM 968 N N . GLU A 1 120 ? -4.455 7.256 6.434 1.00 79.44 120 GLU A N 1
ATOM 969 C CA . GLU A 1 120 ? -4.660 5.992 5.724 1.00 79.44 120 GLU A CA 1
ATOM 970 C C . GLU A 1 120 ? -5.341 6.184 4.363 1.00 79.44 120 GLU A C 1
ATOM 972 O O . GLU A 1 120 ? -4.899 5.621 3.361 1.00 79.44 120 GLU A O 1
ATOM 977 N N . LEU A 1 121 ? -6.365 7.043 4.294 1.00 81.69 121 LEU A N 1
ATOM 978 C CA . LEU A 1 121 ? -7.003 7.416 3.029 1.00 81.69 121 LEU A CA 1
ATOM 979 C C . LEU A 1 121 ? -6.042 8.154 2.088 1.00 81.69 121 LEU A C 1
ATOM 981 O O . LEU A 1 121 ? -6.055 7.902 0.885 1.00 81.69 121 LEU A O 1
ATOM 985 N N . LEU A 1 122 ? -5.186 9.035 2.616 1.00 84.38 122 LEU A N 1
ATOM 986 C CA . LEU A 1 122 ? -4.155 9.703 1.817 1.00 84.38 122 LEU A CA 1
ATOM 987 C C . LEU A 1 122 ? -3.117 8.709 1.283 1.00 84.38 122 LEU A C 1
ATOM 989 O O . LEU A 1 122 ? -2.756 8.795 0.113 1.00 84.38 122 LEU A O 1
ATOM 993 N N . ILE A 1 123 ? -2.679 7.743 2.095 1.00 84.19 123 ILE A N 1
ATOM 994 C CA . ILE A 1 123 ? -1.774 6.667 1.663 1.00 84.19 123 ILE A CA 1
ATOM 995 C C . ILE A 1 123 ? -2.418 5.865 0.528 1.00 84.19 123 ILE A C 1
ATOM 997 O O . ILE A 1 123 ? -1.799 5.672 -0.518 1.00 84.19 123 ILE A O 1
ATOM 1001 N N . MET A 1 124 ? -3.681 5.464 0.695 1.00 85.69 124 MET A N 1
ATOM 1002 C CA . MET A 1 124 ? -4.439 4.752 -0.334 1.00 85.69 124 MET A CA 1
ATOM 1003 C C . MET A 1 124 ? -4.534 5.567 -1.633 1.00 85.69 124 MET A C 1
ATOM 1005 O O . MET A 1 124 ? -4.320 5.024 -2.715 1.00 85.69 124 MET A O 1
ATOM 1009 N N . LEU A 1 125 ? -4.789 6.874 -1.536 1.00 88.44 125 LEU A N 1
ATOM 1010 C CA . LEU A 1 125 ? -4.868 7.774 -2.687 1.00 88.44 125 LEU A CA 1
ATOM 1011 C C . LEU A 1 125 ? -3.517 7.933 -3.401 1.00 88.44 125 LEU A C 1
ATOM 1013 O O . LEU A 1 125 ? -3.466 7.896 -4.631 1.00 88.44 125 LEU A O 1
ATOM 1017 N N . VAL A 1 126 ? -2.414 8.062 -2.662 1.00 86.75 126 VAL A N 1
ATOM 1018 C CA . VAL A 1 126 ? -1.060 8.133 -3.239 1.00 86.75 126 VAL A CA 1
ATOM 1019 C C . VAL A 1 126 ? -0.721 6.838 -3.976 1.00 86.75 126 VAL A C 1
ATOM 1021 O O . VAL A 1 126 ? -0.229 6.879 -5.104 1.00 86.75 126 VAL A O 1
ATOM 1024 N N . ILE A 1 127 ? -1.031 5.683 -3.387 1.00 86.19 127 ILE A N 1
ATOM 1025 C CA . ILE A 1 127 ? -0.816 4.383 -4.030 1.00 86.19 127 ILE A CA 1
ATOM 1026 C C . ILE A 1 127 ? -1.681 4.253 -5.289 1.00 86.19 127 ILE A C 1
ATOM 1028 O O . ILE A 1 127 ? -1.171 3.895 -6.347 1.00 86.19 127 ILE A O 1
ATOM 1032 N N . ALA A 1 128 ? -2.969 4.594 -5.213 1.00 87.19 128 ALA A N 1
ATOM 1033 C CA . ALA A 1 128 ? -3.881 4.497 -6.349 1.00 87.19 128 ALA A CA 1
ATOM 1034 C C . ALA A 1 128 ? -3.449 5.400 -7.515 1.00 87.19 128 ALA A C 1
ATOM 1036 O O . ALA A 1 128 ? -3.374 4.952 -8.657 1.00 87.19 128 ALA A O 1
ATOM 1037 N N . THR A 1 129 ? -3.111 6.660 -7.236 1.00 88.69 129 THR A N 1
ATOM 1038 C CA . THR A 1 129 ? -2.672 7.615 -8.266 1.00 88.69 129 THR A CA 1
ATOM 1039 C C . THR A 1 129 ? -1.343 7.209 -8.905 1.00 88.69 129 THR A C 1
ATOM 1041 O O . THR A 1 129 ? -1.212 7.282 -10.127 1.00 88.69 129 THR A O 1
ATOM 1044 N N . SER A 1 130 ? -0.382 6.709 -8.123 1.00 85.00 130 SER A N 1
ATOM 1045 C CA . SER A 1 130 ? 0.893 6.201 -8.655 1.00 85.00 130 SER A CA 1
ATOM 1046 C C . SER A 1 130 ? 0.732 4.906 -9.461 1.00 85.00 130 SER A C 1
ATOM 1048 O O . SER A 1 130 ? 1.335 4.784 -10.526 1.00 85.00 130 SER A O 1
ATOM 1050 N N . ALA A 1 131 ? -0.135 3.985 -9.034 1.00 84.81 131 ALA A N 1
ATOM 1051 C CA . ALA A 1 131 ? -0.489 2.779 -9.784 1.00 84.81 131 ALA A CA 1
ATOM 1052 C C . ALA A 1 131 ? -1.162 3.097 -11.132 1.00 84.81 131 ALA A C 1
ATOM 1054 O O . ALA A 1 131 ? -0.804 2.520 -12.164 1.00 84.81 131 ALA A O 1
ATOM 1055 N N . ILE A 1 132 ? -2.107 4.045 -11.143 1.00 87.12 132 ILE A N 1
ATOM 1056 C CA . ILE A 1 132 ? -2.765 4.522 -12.367 1.00 87.12 132 ILE A CA 1
ATOM 1057 C C . ILE A 1 132 ? -1.738 5.184 -13.289 1.00 87.12 132 ILE A C 1
ATOM 1059 O O . ILE A 1 132 ? -1.663 4.834 -14.464 1.00 87.12 132 ILE A O 1
ATOM 1063 N N . GLY A 1 133 ? -0.904 6.085 -12.759 1.00 84.75 133 GLY A N 1
ATOM 1064 C CA . GLY A 1 133 ? 0.148 6.749 -13.530 1.00 84.75 133 GLY A CA 1
ATOM 1065 C C . GLY A 1 133 ? 1.123 5.759 -14.171 1.00 84.75 133 GLY A C 1
ATOM 1066 O O . GLY A 1 133 ? 1.415 5.867 -15.361 1.00 84.75 133 GLY A O 1
ATOM 1067 N N . ALA A 1 134 ? 1.560 4.747 -13.418 1.00 81.62 134 ALA A N 1
ATOM 1068 C CA . ALA A 1 134 ? 2.415 3.672 -13.917 1.00 81.62 134 ALA A CA 1
ATOM 1069 C C . ALA A 1 134 ? 1.735 2.869 -15.043 1.00 81.62 134 ALA A C 1
ATOM 1071 O O . ALA A 1 134 ? 2.344 2.610 -16.082 1.00 81.62 134 ALA A O 1
ATOM 1072 N N . SER A 1 135 ? 0.453 2.538 -14.877 1.00 83.06 135 SER A N 1
ATOM 1073 C CA . SER A 1 135 ? -0.329 1.786 -15.868 1.00 83.06 135 SER A CA 1
ATOM 1074 C C . SER A 1 135 ? -0.537 2.575 -17.166 1.00 83.06 135 SER A C 1
ATOM 1076 O O . SER A 1 135 ? -0.368 2.031 -18.258 1.00 83.06 135 SER A O 1
ATOM 1078 N N . ILE A 1 136 ? -0.828 3.877 -17.064 1.00 84.94 136 ILE A N 1
ATOM 1079 C CA . ILE A 1 136 ? -0.943 4.787 -18.216 1.00 84.94 136 ILE A CA 1
ATOM 1080 C C . ILE A 1 136 ? 0.383 4.861 -18.981 1.00 84.94 136 ILE A C 1
ATOM 1082 O O . ILE A 1 136 ? 0.385 4.841 -20.211 1.00 84.94 136 ILE A O 1
ATOM 1086 N N . LEU A 1 137 ? 1.511 4.901 -18.267 1.00 75.69 137 LEU A N 1
ATOM 1087 C CA . LEU A 1 137 ? 2.853 4.923 -18.857 1.00 75.69 137 LEU A CA 1
ATOM 1088 C C . LEU A 1 137 ? 3.132 3.691 -19.730 1.00 75.69 137 LEU A C 1
ATOM 1090 O O . LEU A 1 137 ? 3.791 3.802 -20.761 1.00 75.69 137 LEU A O 1
ATOM 1094 N N . VAL A 1 138 ? 2.609 2.524 -19.351 1.00 75.94 138 VAL A N 1
ATOM 1095 C CA . VAL A 1 138 ? 2.708 1.306 -20.168 1.00 75.94 138 VAL A CA 1
ATOM 1096 C C . VAL A 1 138 ? 1.770 1.360 -21.371 1.00 75.94 138 VAL A C 1
ATOM 1098 O O . VAL A 1 138 ? 2.162 0.928 -22.454 1.00 75.94 138 VAL A O 1
ATOM 1101 N N . TRP A 1 139 ? 0.558 1.898 -21.207 1.00 72.00 1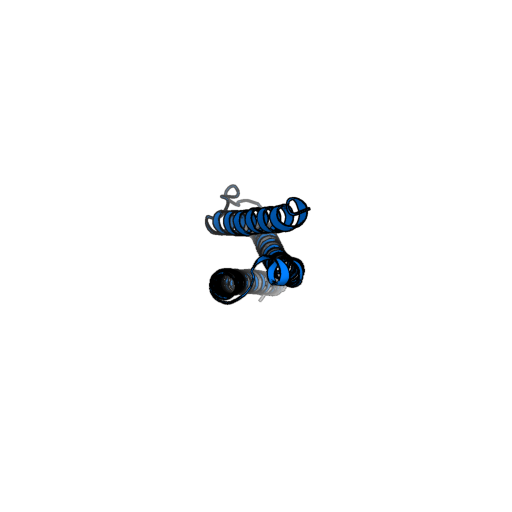39 TRP A N 1
ATOM 1102 C CA . TRP A 1 139 ? -0.453 1.901 -22.268 1.00 72.00 139 TRP A CA 1
ATOM 1103 C C . TRP A 1 139 ? -0.210 2.935 -23.374 1.00 72.00 139 TRP A C 1
ATOM 1105 O O . TRP A 1 139 ? -0.469 2.632 -24.536 1.00 72.00 139 TRP A O 1
ATOM 1115 N N . ASN A 1 140 ? 0.307 4.120 -23.038 1.00 68.62 140 ASN A N 1
ATOM 1116 C CA . ASN A 1 140 ? 0.509 5.223 -23.988 1.00 68.62 140 ASN A CA 1
ATOM 1117 C C . ASN A 1 140 ? 1.802 5.132 -24.815 1.00 68.62 140 ASN A C 1
ATOM 1119 O O . ASN A 1 140 ? 2.011 5.956 -25.697 1.00 68.62 140 ASN A O 1
ATOM 1123 N N . LEU A 1 141 ? 2.672 4.153 -24.557 1.00 57.56 141 LEU A N 1
ATOM 1124 C CA . LEU A 1 141 ? 3.909 3.932 -25.320 1.00 57.56 141 LEU A CA 1
ATOM 1125 C C . LEU A 1 141 ? 3.748 2.797 -26.346 1.00 57.56 141 LEU A C 1
ATOM 1127 O O . LEU A 1 141 ? 4.558 1.861 -26.372 1.00 57.56 141 LEU A O 1
ATOM 1131 N N . LYS A 1 142 ? 2.671 2.861 -27.136 1.00 49.94 142 LYS A N 1
ATOM 1132 C CA . LYS A 1 142 ? 2.529 2.105 -28.387 1.00 49.94 142 LYS A CA 1
ATOM 1133 C C . LYS A 1 142 ? 3.110 2.897 -29.547 1.00 49.94 142 LYS A C 1
ATOM 1135 O O . LYS A 1 142 ? 2.851 4.117 -29.592 1.00 49.94 142 LYS A O 1
#